Protein AF-A0A8C9XFV9-F1 (afdb_monomer)

pLDDT: mean 90.86, std 10.41, range [39.72, 98.31]

Mean predicted aligned error: 13.6 Å

Radius of gyration: 40.47 Å; Cα contacts (8 Å, |Δi|>4): 33; chains: 1; bounding box: 94×58×86 Å

Structure (mmCIF, N/CA/C/O backbone):
data_AF-A0A8C9XFV9-F1
#
_entry.id   AF-A0A8C9XFV9-F1
#
loop_
_atom_site.group_PDB
_atom_site.id
_atom_site.type_symbol
_atom_site.label_atom_id
_atom_site.label_alt_id
_atom_site.label_comp_id
_atom_site.label_asym_id
_atom_site.label_entity_id
_atom_site.label_seq_id
_atom_site.pdbx_PDB_ins_code
_atom_site.Cartn_x
_atom_site.Cartn_y
_atom_site.Cartn_z
_atom_site.occupancy
_atom_site.B_iso_or_equiv
_atom_site.auth_seq_id
_atom_site.auth_comp_id
_atom_site.auth_asym_id
_atom_site.auth_atom_id
_atom_site.pdbx_PDB_model_num
ATOM 1 N N . MET A 1 1 ? -60.343 -35.991 56.923 1.00 39.72 1 MET A N 1
ATOM 2 C CA . MET A 1 1 ? -60.711 -36.668 55.661 1.00 39.72 1 MET A CA 1
ATOM 3 C C . MET A 1 1 ? -60.318 -35.757 54.506 1.00 39.72 1 MET A C 1
ATOM 5 O O . MET A 1 1 ? -61.085 -34.882 54.128 1.00 39.72 1 MET A O 1
ATOM 9 N N . GLU A 1 2 ? -59.077 -35.873 54.034 1.00 41.81 2 GLU A N 1
ATOM 10 C CA . GLU A 1 2 ? -58.533 -35.037 52.957 1.00 41.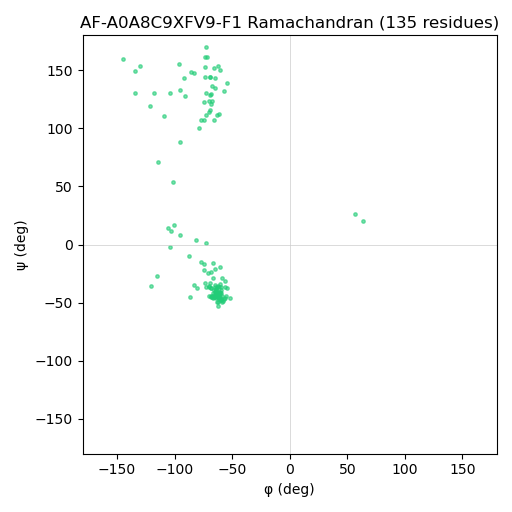81 2 GLU A CA 1
ATOM 11 C C . GLU A 1 2 ? -59.206 -35.364 51.617 1.00 41.81 2 GLU A C 1
ATOM 13 O O . GLU A 1 2 ? -59.090 -36.470 51.089 1.00 41.81 2 GLU A O 1
ATOM 18 N N . GLY A 1 3 ? -59.930 -34.391 51.064 1.00 45.62 3 GLY A N 1
ATOM 19 C CA . GLY A 1 3 ? -60.584 -34.509 49.766 1.00 45.62 3 GLY A CA 1
ATOM 20 C C . GLY A 1 3 ? -59.583 -34.359 48.622 1.00 45.62 3 GLY A C 1
ATOM 21 O O . GLY A 1 3 ? -59.138 -33.251 48.317 1.00 45.62 3 GLY A O 1
ATOM 22 N N . ARG A 1 4 ? -59.255 -35.464 47.943 1.00 54.97 4 ARG A N 1
ATOM 23 C CA . ARG A 1 4 ? -58.534 -35.431 46.662 1.00 54.97 4 ARG A CA 1
ATOM 24 C C . ARG A 1 4 ? -59.394 -34.706 45.624 1.00 54.97 4 ARG A C 1
ATOM 26 O O . ARG A 1 4 ? -60.426 -35.216 45.198 1.00 54.97 4 ARG A O 1
ATOM 33 N N . LYS A 1 5 ? -58.960 -33.517 45.199 1.00 59.53 5 LYS A N 1
ATOM 34 C CA . LYS A 1 5 ? -59.581 -32.768 44.097 1.00 59.53 5 LYS A CA 1
ATOM 35 C C . LYS A 1 5 ? -59.395 -33.553 42.793 1.00 59.53 5 LYS A C 1
ATOM 37 O O . LYS A 1 5 ? -58.286 -33.624 42.266 1.00 59.53 5 LYS A O 1
ATOM 42 N N . HIS A 1 6 ? -60.467 -34.154 42.282 1.00 63.34 6 HIS A N 1
ATOM 43 C CA . HIS A 1 6 ? -60.461 -34.850 40.996 1.00 63.34 6 HIS A CA 1
ATOM 44 C C . HIS A 1 6 ? -60.433 -33.809 39.865 1.00 63.34 6 HIS A C 1
ATOM 46 O O . HIS A 1 6 ? -61.408 -33.099 39.629 1.00 63.34 6 HIS A O 1
ATOM 52 N N . LEU A 1 7 ? -59.292 -33.670 39.191 1.00 75.06 7 LEU A N 1
ATOM 53 C CA . LEU A 1 7 ? -59.171 -32.821 38.004 1.00 75.06 7 LEU A CA 1
ATOM 54 C C . LEU A 1 7 ? -59.878 -33.497 36.818 1.00 75.06 7 LEU A C 1
ATOM 56 O O . LEU A 1 7 ? -59.843 -34.722 36.692 1.00 75.06 7 LEU A O 1
ATOM 60 N N . SER A 1 8 ? -60.513 -32.714 35.940 1.00 81.69 8 SER A N 1
ATOM 61 C CA . SER A 1 8 ? -61.217 -33.267 34.775 1.00 81.69 8 SER A CA 1
ATOM 62 C C . SER A 1 8 ? -60.243 -33.949 33.803 1.00 81.69 8 SER A C 1
ATOM 64 O O . SER A 1 8 ? -59.128 -33.471 33.580 1.00 81.69 8 SER A O 1
ATOM 66 N N . LEU A 1 9 ? -60.666 -35.056 33.183 1.00 76.75 9 LEU A N 1
ATOM 67 C CA . LEU A 1 9 ? -59.870 -35.795 32.189 1.00 76.75 9 LEU A CA 1
ATOM 68 C C . LEU A 1 9 ? -59.391 -34.895 31.036 1.00 76.75 9 LEU A C 1
ATOM 70 O O . LEU A 1 9 ? -58.242 -35.001 30.609 1.00 76.75 9 LEU A O 1
ATOM 74 N N . ASN A 1 10 ? -60.224 -33.944 30.601 1.00 80.75 10 ASN A N 1
ATOM 75 C CA . ASN A 1 10 ? -59.858 -32.945 29.594 1.00 80.75 10 ASN A CA 1
ATOM 76 C C . ASN A 1 10 ? -58.751 -31.999 30.072 1.00 80.75 10 ASN A C 1
ATOM 78 O O . ASN A 1 10 ? -57.825 -31.715 29.309 1.00 80.75 10 ASN A O 1
ATOM 82 N N . TYR A 1 11 ? -58.811 -31.534 31.323 1.00 85.81 11 TYR A N 1
ATOM 83 C CA . TYR A 1 11 ? -57.755 -30.708 31.912 1.00 85.81 11 TYR A CA 1
ATOM 84 C C . TYR A 1 11 ? -56.435 -31.481 31.992 1.00 85.81 11 TYR A C 1
ATOM 86 O O . TYR A 1 11 ? -55.384 -30.964 31.616 1.00 85.81 11 TYR A O 1
ATOM 94 N N . ILE A 1 12 ? -56.492 -32.743 32.424 1.00 85.31 12 ILE A N 1
ATOM 95 C CA . ILE A 1 12 ? -55.322 -33.623 32.521 1.00 85.31 12 ILE A CA 1
ATOM 96 C C . ILE A 1 12 ? -54.702 -33.850 31.136 1.00 85.31 12 ILE A C 1
ATOM 98 O O . ILE A 1 12 ? -53.485 -33.732 30.982 1.00 85.31 12 ILE A O 1
ATOM 102 N N . TYR A 1 13 ? -55.524 -34.114 30.118 1.00 85.88 13 TYR A N 1
ATOM 103 C CA . TYR A 1 13 ? -55.076 -34.306 28.739 1.00 85.88 13 TYR A CA 1
ATOM 104 C C . TYR A 1 13 ? -54.405 -33.051 28.162 1.00 85.88 13 TYR A C 1
ATOM 106 O O . TYR A 1 13 ? -53.280 -33.122 27.661 1.00 85.88 13 TYR A O 1
ATOM 114 N N . HIS A 1 14 ? -55.041 -31.884 28.294 1.00 87.94 14 HIS A N 1
ATOM 115 C CA . HIS A 1 14 ? -54.486 -30.621 27.800 1.00 87.94 14 HIS A CA 1
ATOM 116 C C . HIS A 1 14 ? -53.196 -30.237 28.528 1.00 87.94 14 HIS A C 1
ATOM 118 O O . HIS A 1 14 ? -52.226 -29.828 27.890 1.00 87.94 14 HIS A O 1
ATOM 124 N N . LYS A 1 15 ? -53.144 -30.419 29.852 1.00 88.62 15 LYS A N 1
ATOM 125 C CA . LYS A 1 15 ? -51.941 -30.161 30.654 1.00 88.62 15 LYS A CA 1
ATOM 126 C C . LYS A 1 15 ? -50.788 -31.092 30.272 1.00 88.62 15 LYS A C 1
ATOM 128 O O . LYS A 1 15 ? -49.648 -30.647 30.180 1.00 88.62 15 LYS A O 1
ATOM 133 N N . ARG A 1 16 ? -51.077 -32.365 29.982 1.00 89.75 16 ARG A N 1
ATOM 134 C CA . ARG A 1 16 ? -50.080 -33.325 29.484 1.00 89.75 16 ARG A CA 1
ATOM 135 C C . ARG A 1 16 ? -49.566 -32.931 28.096 1.00 89.75 16 ARG A C 1
ATOM 137 O O . ARG A 1 16 ? -48.358 -32.924 27.876 1.00 89.75 16 ARG A O 1
ATOM 144 N N . ARG A 1 17 ? -50.461 -32.547 27.179 1.00 90.00 17 ARG A N 1
ATOM 145 C CA . ARG A 1 17 ? -50.106 -32.123 25.814 1.00 90.00 17 ARG A CA 1
ATOM 146 C C . ARG A 1 17 ? -49.222 -30.871 25.810 1.00 90.00 17 ARG A C 1
ATOM 148 O O . ARG A 1 17 ? -48.202 -30.854 25.127 1.00 90.00 17 ARG A O 1
ATOM 155 N N . THR A 1 18 ? -49.571 -29.849 26.592 1.00 89.06 18 THR A N 1
ATOM 156 C CA . THR A 1 18 ? -48.768 -28.617 26.693 1.00 89.06 18 THR A CA 1
ATOM 157 C C . THR A 1 18 ? -47.423 -28.852 27.377 1.00 89.06 18 THR A C 1
ATOM 159 O O . THR A 1 18 ? -46.422 -28.291 26.937 1.00 89.06 18 THR A O 1
ATOM 162 N N . SER A 1 19 ? -47.368 -29.716 28.396 1.00 91.38 19 SER A N 1
ATOM 163 C CA . SER A 1 19 ? -46.109 -30.129 29.028 1.00 91.38 19 SER A CA 1
ATOM 164 C C . SER A 1 19 ? -45.162 -30.793 28.026 1.00 91.38 19 SER A C 1
ATOM 166 O O . SER A 1 19 ? -43.997 -30.412 27.949 1.00 91.38 19 SER A O 1
ATOM 168 N N . ASN A 1 20 ? -45.660 -31.732 27.215 1.00 92.31 20 ASN A N 1
ATOM 169 C CA . ASN A 1 20 ? -44.852 -32.399 26.189 1.00 92.31 20 ASN A CA 1
ATOM 170 C C . ASN A 1 20 ? -44.311 -31.415 25.142 1.00 92.31 20 ASN A C 1
ATOM 172 O O . ASN A 1 20 ? -43.138 -31.492 24.794 1.00 92.31 20 ASN A O 1
ATOM 176 N N . MET A 1 21 ? -45.125 -30.449 24.702 1.00 90.44 21 MET A N 1
ATOM 177 C CA . MET A 1 21 ? -44.691 -29.424 23.743 1.00 90.44 21 MET A CA 1
ATOM 178 C C . MET A 1 21 ? -43.593 -28.505 24.306 1.00 90.44 21 MET A C 1
ATOM 180 O O . MET A 1 21 ? -42.692 -28.091 23.584 1.00 90.44 21 MET A O 1
ATOM 184 N N . ARG A 1 22 ? -43.651 -28.178 25.603 1.00 92.38 22 ARG A N 1
ATOM 185 C CA . ARG A 1 22 ? -42.618 -27.364 26.266 1.00 92.38 22 ARG A CA 1
ATOM 186 C C . ARG A 1 22 ? -41.320 -28.136 26.477 1.00 92.38 22 ARG A C 1
ATOM 188 O O . ARG A 1 22 ? -40.250 -27.555 26.359 1.00 92.38 22 ARG A O 1
ATOM 195 N N . LEU A 1 23 ? -41.411 -29.431 26.780 1.00 91.94 23 LEU A N 1
ATOM 196 C CA . LEU A 1 23 ? -40.241 -30.289 26.958 1.00 91.94 23 LEU A CA 1
ATOM 197 C C . LEU A 1 23 ? -39.516 -30.551 25.634 1.00 91.94 23 LEU A C 1
ATOM 199 O O . LEU A 1 23 ? -38.290 -30.562 25.628 1.00 91.94 23 LEU A O 1
ATOM 203 N N . SER A 1 24 ? -40.244 -30.691 24.519 1.00 93.31 24 SER A N 1
ATOM 204 C CA . SER A 1 24 ? -39.634 -30.894 23.195 1.00 93.31 24 SER A CA 1
ATOM 205 C C . SER A 1 24 ? -38.885 -29.668 22.669 1.00 93.31 24 SER A C 1
ATOM 207 O O . SER A 1 24 ? -38.020 -29.808 21.817 1.00 93.31 24 SER A O 1
ATOM 209 N N . GLN A 1 25 ? -39.231 -28.470 23.147 1.00 92.12 25 GLN A N 1
ATOM 210 C CA . GLN A 1 25 ? -38.579 -27.207 22.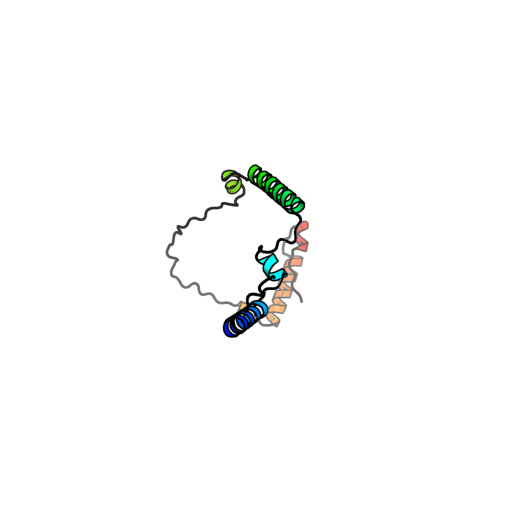775 1.00 92.12 25 GLN A CA 1
ATOM 211 C C . GLN A 1 25 ? -37.680 -26.661 23.890 1.00 92.12 25 GLN A C 1
ATOM 213 O O . GLN A 1 25 ? -37.335 -25.481 23.884 1.00 92.12 25 GLN A O 1
ATOM 218 N N . ARG A 1 26 ? -37.352 -27.478 24.897 1.00 94.69 26 ARG A N 1
ATOM 219 C CA . ARG A 1 26 ? -36.567 -27.023 26.042 1.00 94.69 26 ARG A CA 1
ATOM 220 C C . ARG A 1 26 ? -35.127 -26.722 25.590 1.00 94.69 26 ARG A C 1
ATOM 222 O O . ARG A 1 26 ? -34.466 -27.652 25.135 1.00 94.69 26 ARG A O 1
ATOM 229 N N . PRO A 1 27 ? -34.634 -25.479 25.756 1.00 94.69 27 PRO A N 1
ATOM 230 C CA . PRO A 1 27 ? -33.251 -25.134 25.439 1.00 94.69 27 PRO A CA 1
ATOM 231 C C . PRO A 1 27 ? -32.257 -25.915 26.300 1.00 94.69 27 PRO A C 1
ATOM 233 O O . PRO A 1 27 ? -32.575 -26.303 27.435 1.00 94.69 27 PRO A O 1
ATOM 236 N N . THR A 1 28 ? -31.050 -26.111 25.781 1.00 94.56 28 THR A N 1
ATOM 237 C CA . THR A 1 28 ? -29.953 -26.714 26.544 1.00 94.56 28 THR A CA 1
ATOM 238 C C . THR A 1 28 ? -29.434 -25.744 27.610 1.00 94.56 28 THR A C 1
ATOM 240 O O . THR A 1 28 ? -29.680 -24.537 27.560 1.00 94.56 28 THR A O 1
ATOM 243 N N . ALA A 1 29 ? -28.722 -26.262 28.615 1.00 92.12 29 ALA A N 1
ATOM 244 C CA . ALA A 1 29 ? -28.119 -25.415 29.646 1.00 92.12 29 ALA A CA 1
ATOM 245 C C . ALA A 1 29 ? -27.107 -24.425 29.041 1.00 92.12 29 ALA A C 1
ATOM 247 O O . ALA A 1 29 ? -27.156 -23.241 29.357 1.00 92.12 29 ALA A O 1
ATOM 248 N N . GLU A 1 30 ? -26.283 -24.881 28.095 1.00 91.62 30 GLU A N 1
ATOM 249 C CA . GLU A 1 30 ? -25.298 -24.052 27.394 1.00 91.62 30 GLU A CA 1
ATOM 250 C C . GLU A 1 30 ? -25.953 -22.906 26.601 1.00 91.62 30 GLU A C 1
ATOM 252 O O . GLU A 1 30 ? -25.513 -21.761 26.685 1.00 91.62 30 GLU A O 1
ATOM 257 N N . GLU A 1 31 ? -27.058 -23.168 25.892 1.00 93.56 31 GLU A N 1
ATOM 258 C CA . GLU A 1 31 ? -27.813 -22.127 25.174 1.00 93.56 31 GLU A CA 1
ATOM 259 C C . GLU A 1 31 ? -28.358 -21.050 26.124 1.00 93.56 31 GLU A C 1
ATOM 261 O O . GLU A 1 31 ? -28.412 -19.864 25.785 1.00 93.56 31 GLU A O 1
ATOM 266 N N . LEU A 1 32 ? -28.773 -21.449 27.328 1.00 94.12 32 LEU A N 1
ATOM 267 C CA . LEU A 1 32 ? -29.245 -20.523 28.353 1.00 94.12 32 LEU A CA 1
ATOM 268 C C . LEU A 1 32 ? -28.091 -19.736 28.990 1.00 94.12 32 LEU A C 1
ATOM 270 O O . LEU A 1 32 ? -28.287 -18.566 29.321 1.00 94.12 32 LEU A O 1
ATOM 274 N N . GLU A 1 33 ? -26.904 -20.329 29.130 1.00 91.25 33 GLU A N 1
ATOM 275 C CA . GLU A 1 33 ? -25.692 -19.646 29.606 1.00 91.25 33 GLU A CA 1
ATOM 276 C C . GLU A 1 33 ? -25.193 -18.603 28.604 1.00 91.25 33 GLU A C 1
ATOM 278 O O . GLU A 1 33 ? -24.951 -17.453 28.974 1.00 91.25 33 GLU A O 1
ATOM 283 N N . GLN A 1 34 ? -25.146 -18.950 27.315 1.00 91.00 34 GLN A N 1
ATOM 284 C CA . GLN A 1 34 ? -24.795 -18.019 26.236 1.00 91.00 34 GLN A CA 1
ATOM 285 C C . GLN A 1 34 ? -25.770 -16.837 26.152 1.00 91.00 34 GLN A C 1
ATOM 287 O O . GLN A 1 34 ? -25.372 -15.711 25.855 1.00 91.00 34 GLN A O 1
ATOM 292 N N . ARG A 1 35 ? -27.056 -17.068 26.454 1.00 93.81 35 ARG A N 1
ATOM 293 C CA . ARG A 1 35 ? -28.075 -16.008 26.545 1.00 93.81 35 ARG A CA 1
ATOM 294 C C . ARG A 1 35 ? -28.067 -15.267 27.875 1.00 93.81 35 ARG A C 1
ATOM 296 O O . ARG A 1 35 ? -28.912 -14.398 28.086 1.00 93.81 35 ARG A O 1
ATOM 303 N N . ASN A 1 36 ? -27.120 -15.581 28.755 1.00 89.00 36 ASN A N 1
ATOM 304 C CA . ASN A 1 36 ? -26.951 -14.950 30.056 1.00 89.00 36 ASN A CA 1
ATOM 305 C C . ASN A 1 36 ? -28.136 -15.180 31.019 1.00 89.00 36 ASN A C 1
ATOM 307 O O . ASN A 1 36 ? -28.319 -14.403 31.958 1.00 89.00 36 ASN A O 1
ATOM 311 N N . ILE A 1 37 ? -28.951 -16.213 30.764 1.00 91.31 37 ILE A N 1
ATOM 312 C CA . ILE A 1 37 ? -30.127 -16.604 31.558 1.00 91.31 37 ILE A CA 1
ATOM 313 C C . ILE A 1 37 ? -29.702 -17.532 32.699 1.00 91.31 37 ILE A C 1
ATOM 315 O O . ILE A 1 37 ? -30.131 -17.346 33.836 1.00 91.31 37 ILE A O 1
ATOM 319 N N . LEU A 1 38 ? -28.850 -18.517 32.403 1.00 89.19 38 LEU A N 1
ATOM 320 C CA . LEU A 1 38 ? -28.151 -19.299 33.420 1.00 89.19 38 LEU A CA 1
ATOM 321 C C . LEU A 1 38 ? -26.766 -18.694 33.641 1.00 89.19 38 LEU A C 1
ATOM 323 O O . LEU A 1 38 ? -26.062 -18.360 32.694 1.00 89.19 38 LEU A O 1
ATOM 327 N N . LYS A 1 39 ? -26.386 -18.516 34.904 1.00 83.00 39 LYS A N 1
ATOM 328 C CA . LYS A 1 39 ? -25.069 -18.013 35.288 1.00 83.00 39 LYS A CA 1
ATOM 329 C C . LYS A 1 39 ? -24.298 -19.176 35.905 1.00 83.00 39 LYS A C 1
ATOM 331 O O . LYS A 1 39 ? -24.672 -19.606 36.992 1.00 83.00 39 LYS A O 1
ATOM 336 N N . PRO A 1 40 ? -23.255 -19.694 35.240 1.00 72.31 40 PRO A N 1
ATOM 337 C CA . PRO A 1 40 ? -22.471 -20.803 35.779 1.00 72.31 40 PRO A CA 1
ATOM 338 C C . PRO A 1 40 ? -21.496 -20.349 36.880 1.00 72.31 40 PRO A C 1
ATOM 340 O O . PRO A 1 40 ? -20.957 -21.180 37.605 1.00 72.31 40 PRO A O 1
ATOM 343 N N . ARG A 1 41 ? -21.254 -19.034 37.000 1.00 73.25 41 ARG A N 1
ATOM 344 C CA . ARG A 1 41 ? -20.258 -18.435 37.899 1.00 73.25 41 ARG A CA 1
ATOM 345 C C . ARG A 1 41 ? -20.776 -18.198 39.314 1.00 73.25 41 ARG A C 1
ATOM 347 O O . ARG A 1 41 ? -21.939 -17.863 39.521 1.00 73.25 41 ARG A O 1
ATOM 354 N N . ASN A 1 42 ? -19.857 -18.305 40.271 1.00 82.75 42 ASN A N 1
ATOM 355 C CA . ASN A 1 42 ? -20.070 -17.952 41.670 1.00 82.75 42 ASN A CA 1
ATOM 356 C C . ASN A 1 42 ? -20.223 -16.423 41.823 1.00 82.75 42 ASN A C 1
ATOM 358 O O . ASN A 1 42 ? -19.532 -15.660 41.147 1.00 82.75 42 ASN A O 1
ATOM 362 N N . GLU A 1 43 ? -21.079 -15.963 42.737 1.00 84.62 43 GLU A N 1
ATOM 363 C CA . GLU A 1 43 ? -21.339 -14.532 42.975 1.00 84.62 43 GLU A CA 1
ATOM 364 C C . GLU A 1 43 ? -20.045 -13.763 43.295 1.00 84.62 43 GLU A C 1
ATOM 366 O O . GLU A 1 43 ? -19.822 -12.652 42.809 1.00 84.62 43 GLU A O 1
ATOM 371 N N . GLN A 1 44 ? -19.128 -14.405 44.024 1.00 87.25 44 GLN A N 1
ATOM 372 C CA . GLN A 1 44 ? -17.816 -13.849 44.345 1.00 87.25 44 GLN A CA 1
ATOM 373 C C . GLN A 1 44 ? -16.930 -13.631 43.104 1.00 87.25 44 GLN A C 1
ATOM 375 O O . GLN A 1 44 ? -16.233 -12.619 43.019 1.00 87.25 44 GLN A O 1
ATOM 380 N N . GLU A 1 45 ? -16.956 -14.553 42.137 1.00 87.31 45 GLU A N 1
ATOM 381 C CA . GLU A 1 45 ? -16.190 -14.420 40.890 1.00 87.31 45 GLU A CA 1
ATOM 382 C C . GLU A 1 45 ? -16.743 -13.288 40.022 1.00 87.31 45 GLU A C 1
ATOM 384 O O . GLU A 1 45 ? -15.973 -12.536 39.430 1.00 87.31 45 GLU A O 1
ATOM 389 N N . GLU A 1 46 ? -18.067 -13.113 39.988 1.00 88.19 46 GLU A N 1
ATOM 390 C CA . GLU A 1 46 ? -18.700 -12.015 39.252 1.00 88.19 46 GLU A CA 1
ATOM 391 C C . GLU A 1 46 ? -18.349 -10.648 39.860 1.00 88.19 46 GLU A C 1
ATOM 393 O O . GLU A 1 46 ? -18.105 -9.680 39.132 1.00 88.19 46 GLU A O 1
ATOM 398 N N . ILE A 1 47 ? -18.297 -10.551 41.192 1.00 91.38 47 ILE A N 1
ATOM 399 C CA . ILE A 1 47 ? -17.891 -9.325 41.891 1.00 91.38 47 ILE A CA 1
ATOM 400 C C . ILE A 1 47 ? -16.431 -8.983 41.575 1.00 91.38 47 ILE A C 1
ATOM 402 O O . ILE A 1 47 ? -16.135 -7.825 41.259 1.00 91.38 47 ILE A O 1
ATOM 406 N N . GLU A 1 48 ? -15.528 -9.964 41.623 1.00 93.25 48 GLU A N 1
ATOM 407 C CA . GLU A 1 48 ? -14.111 -9.741 41.320 1.00 93.25 48 GLU A CA 1
ATOM 408 C C . GLU A 1 48 ? -13.901 -9.386 39.840 1.00 93.25 48 GLU A C 1
ATOM 410 O O . GLU A 1 48 ? -13.199 -8.423 39.535 1.00 93.25 48 GLU A O 1
ATOM 415 N N . GLU A 1 49 ? -14.591 -10.059 38.914 1.00 92.44 49 GLU A N 1
ATOM 416 C CA . GLU A 1 49 ? -14.544 -9.742 37.482 1.00 92.44 49 GLU A CA 1
ATOM 417 C C . GLU A 1 49 ? -15.052 -8.319 37.210 1.00 92.44 49 GLU A C 1
ATOM 419 O O . GLU A 1 49 ? -14.394 -7.532 36.522 1.00 92.44 49 GLU A O 1
ATOM 424 N N . LYS A 1 50 ? -16.180 -7.921 37.814 1.00 94.06 50 LYS A N 1
ATOM 425 C CA . LYS A 1 50 ? -16.688 -6.541 37.724 1.00 94.06 50 LYS A CA 1
ATOM 426 C C . LYS A 1 50 ? -15.689 -5.534 38.283 1.00 94.06 50 LYS A C 1
ATOM 428 O O . LYS A 1 50 ? -15.491 -4.467 37.690 1.00 94.06 50 LYS A O 1
ATOM 433 N N . ARG A 1 51 ? -15.050 -5.849 39.412 1.00 96.25 51 ARG A N 1
ATOM 434 C CA . ARG A 1 51 ? -14.035 -4.993 40.036 1.00 96.25 51 ARG A CA 1
ATOM 435 C C . ARG A 1 51 ? -12.820 -4.836 39.131 1.00 96.25 51 ARG A C 1
ATOM 437 O O . ARG A 1 51 ? -12.338 -3.715 38.947 1.00 96.25 51 ARG A O 1
ATOM 444 N N . GLU A 1 52 ? -12.354 -5.922 38.530 1.00 96.44 52 GLU A N 1
ATOM 445 C CA . GLU A 1 52 ? -11.235 -5.906 37.603 1.00 96.44 52 GLU A CA 1
ATOM 446 C C . GLU A 1 52 ? -11.560 -5.127 36.324 1.00 96.44 52 GLU A C 1
ATOM 448 O O . GLU A 1 52 ? -10.763 -4.276 35.913 1.00 96.44 52 GLU A O 1
ATOM 453 N N . ILE A 1 53 ? -12.735 -5.349 35.728 1.00 97.06 53 ILE A N 1
ATOM 454 C CA . ILE A 1 53 ? -13.205 -4.600 34.557 1.00 97.06 53 ILE A CA 1
ATOM 455 C C . ILE A 1 53 ? -13.232 -3.106 34.877 1.00 97.06 53 ILE A C 1
ATOM 457 O O . ILE A 1 53 ? -12.686 -2.306 34.113 1.00 97.06 53 ILE A O 1
ATOM 461 N N . LYS A 1 54 ? -13.792 -2.723 36.031 1.00 97.69 54 LYS A N 1
ATOM 462 C CA . LYS A 1 54 ? -13.844 -1.326 36.478 1.00 97.69 54 LYS A CA 1
ATOM 463 C C . LYS A 1 54 ? -12.441 -0.744 36.647 1.00 97.69 54 LYS A C 1
ATOM 465 O O . LYS A 1 54 ? -12.152 0.314 36.097 1.00 97.69 54 LYS A O 1
ATOM 470 N N . ARG A 1 55 ? -11.542 -1.461 37.329 1.00 97.31 55 ARG A N 1
ATOM 471 C CA . ARG A 1 55 ? -10.139 -1.058 37.519 1.00 97.31 55 ARG A CA 1
ATOM 472 C C . ARG A 1 55 ? -9.425 -0.852 36.181 1.00 97.31 55 ARG A C 1
ATOM 474 O O . ARG A 1 55 ? -8.765 0.167 35.975 1.00 97.31 55 ARG A O 1
ATOM 481 N N . ARG A 1 56 ? -9.556 -1.809 35.257 1.00 97.56 56 ARG A N 1
ATOM 482 C CA . ARG A 1 56 ? -8.935 -1.755 33.927 1.00 97.56 56 ARG A CA 1
ATOM 483 C C . ARG A 1 56 ? -9.484 -0.593 33.106 1.00 97.56 56 ARG A C 1
ATOM 485 O O . ARG A 1 56 ? -8.704 0.094 32.447 1.00 97.56 56 ARG A O 1
ATOM 492 N N . LEU A 1 57 ? -10.797 -0.376 33.145 1.00 97.56 57 LEU A N 1
ATOM 493 C CA . LEU A 1 57 ? -11.452 0.723 32.447 1.00 97.56 57 LEU A CA 1
ATOM 494 C C . LEU A 1 57 ? -10.979 2.076 32.984 1.00 97.56 57 LEU A C 1
ATOM 496 O O . LEU A 1 57 ? -10.547 2.907 32.192 1.00 97.56 57 LEU A O 1
ATOM 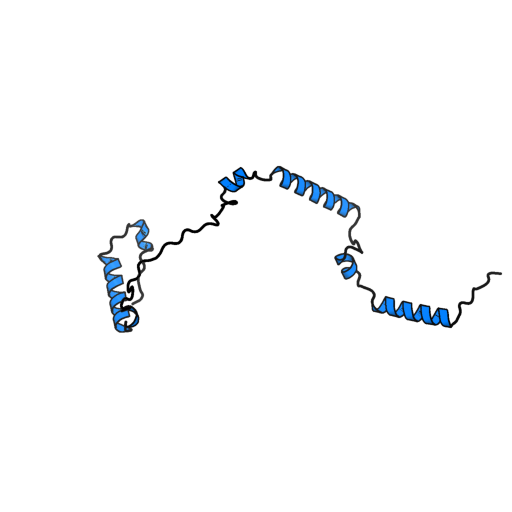500 N N . SER A 1 58 ? -10.973 2.272 34.306 1.00 97.38 58 SER A N 1
ATOM 501 C CA . SER A 1 58 ? -10.481 3.507 34.927 1.00 97.38 58 SER A CA 1
ATOM 502 C C . SER A 1 58 ? -9.046 3.824 34.509 1.00 97.38 58 SER A C 1
ATOM 504 O O . SER A 1 58 ? -8.771 4.952 34.111 1.00 97.38 58 SER A O 1
ATOM 506 N N . ARG A 1 59 ? -8.154 2.821 34.494 1.00 97.19 59 ARG A N 1
ATOM 507 C CA . ARG A 1 59 ? -6.768 2.992 34.027 1.00 97.19 59 ARG A CA 1
ATOM 508 C C . ARG A 1 59 ? -6.681 3.381 32.547 1.00 97.19 59 ARG A C 1
ATOM 510 O O . ARG A 1 59 ? -5.873 4.228 32.184 1.00 97.19 59 ARG A O 1
ATOM 517 N N . LYS A 1 60 ? -7.493 2.766 31.678 1.00 96.88 60 LYS A N 1
ATOM 518 C CA . LYS A 1 60 ? -7.526 3.110 30.243 1.00 96.88 60 LYS A CA 1
ATOM 519 C C . LYS A 1 60 ? -8.034 4.531 30.009 1.00 96.88 60 LYS A C 1
ATOM 521 O O . LYS A 1 60 ? -7.503 5.229 29.157 1.00 96.88 60 LYS A O 1
ATOM 526 N N . LEU A 1 61 ? -9.058 4.945 30.751 1.00 95.69 61 LEU A N 1
ATOM 527 C CA . LEU A 1 61 ? -9.635 6.280 30.629 1.00 95.69 61 LEU A CA 1
ATOM 528 C C . LEU A 1 61 ? -8.692 7.364 31.164 1.00 95.69 61 LEU A C 1
ATOM 530 O O . LEU A 1 61 ? -8.624 8.430 30.564 1.00 95.69 61 LEU A O 1
ATOM 534 N N . SER A 1 62 ? -7.933 7.089 32.232 1.00 96.19 62 SER A N 1
ATOM 535 C CA . SER A 1 62 ? -6.958 8.045 32.777 1.00 96.19 62 SER A CA 1
ATOM 536 C C . SER A 1 62 ? -5.734 8.250 31.882 1.00 96.19 62 SER A C 1
ATOM 538 O O . SER A 1 62 ? -5.084 9.279 31.972 1.00 96.19 62 SER A O 1
ATOM 540 N N . GLN A 1 63 ? -5.403 7.267 31.040 1.00 95.12 63 GLN A N 1
ATOM 541 C CA . GLN A 1 63 ? -4.285 7.320 30.087 1.00 95.12 63 GLN A CA 1
ATOM 542 C C . GLN A 1 63 ? -4.756 7.638 28.663 1.00 95.12 63 GLN A C 1
ATOM 544 O O . GLN A 1 63 ? -4.059 7.351 27.691 1.00 95.12 63 GLN A O 1
ATOM 549 N N . ARG A 1 64 ? -5.977 8.158 28.517 1.00 95.19 64 ARG A N 1
ATOM 550 C CA . ARG A 1 64 ? -6.525 8.478 27.206 1.00 95.19 64 ARG A CA 1
ATOM 551 C C . ARG A 1 64 ? -5.773 9.689 26.635 1.00 95.19 64 ARG A C 1
ATOM 553 O O . ARG A 1 64 ? -5.785 10.730 27.288 1.00 95.19 64 ARG A O 1
ATOM 560 N N . PRO A 1 65 ? -5.168 9.576 25.440 1.00 94.75 65 PRO A N 1
ATOM 561 C CA . PRO A 1 65 ? -4.475 10.698 24.825 1.00 94.75 65 PRO A CA 1
ATOM 562 C C . PRO A 1 65 ? -5.457 11.815 24.469 1.00 94.75 65 PRO A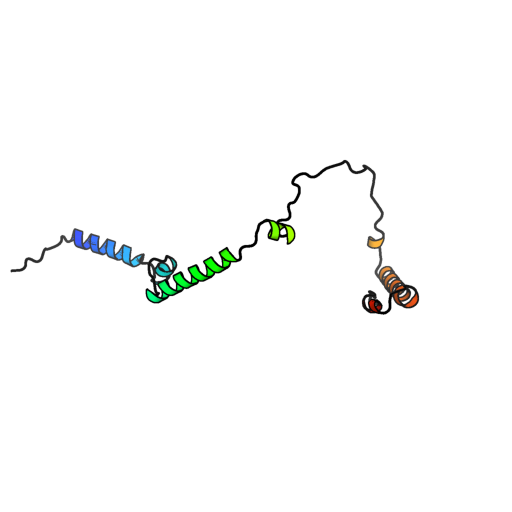 C 1
ATOM 564 O O . PRO A 1 65 ? -6.643 11.576 24.198 1.00 94.75 65 PRO A O 1
ATOM 567 N N . THR A 1 66 ? -4.951 13.040 24.457 1.00 92.75 66 THR A N 1
ATOM 568 C CA . THR A 1 66 ? -5.683 14.222 24.010 1.00 92.75 66 THR A CA 1
ATOM 569 C C . THR A 1 66 ? -5.830 14.230 22.489 1.00 92.75 66 THR A C 1
ATOM 571 O O . THR A 1 66 ? -5.107 13.556 21.754 1.00 92.75 66 THR A O 1
ATOM 574 N N . VAL A 1 67 ? -6.781 15.020 21.988 1.00 88.94 67 VAL A N 1
ATOM 575 C CA . VAL A 1 67 ? -6.964 15.202 20.539 1.00 88.94 67 VAL A CA 1
ATOM 576 C C . VAL A 1 67 ? -5.699 15.772 19.892 1.00 88.94 67 VAL A C 1
ATOM 578 O O . VAL A 1 67 ? -5.357 15.370 18.783 1.00 88.94 67 VAL A O 1
ATOM 581 N N . GLU A 1 68 ? -4.992 16.661 20.592 1.00 90.25 68 GLU A N 1
ATOM 582 C CA . GLU A 1 68 ? -3.770 17.284 20.086 1.00 90.25 68 GLU A CA 1
ATOM 583 C C . GLU A 1 68 ? -2.630 16.270 19.938 1.00 90.25 68 GLU A C 1
ATOM 585 O O . GLU A 1 68 ? -2.005 16.194 18.883 1.00 90.25 68 GLU A O 1
ATOM 590 N N . GLU A 1 69 ? -2.433 15.395 20.927 1.00 92.75 69 GLU A N 1
ATOM 591 C CA . GLU A 1 69 ? -1.448 14.306 20.848 1.00 92.75 69 GLU A CA 1
ATOM 592 C C . GLU A 1 69 ? -1.741 13.358 19.678 1.00 92.75 69 GLU A C 1
ATOM 594 O O . 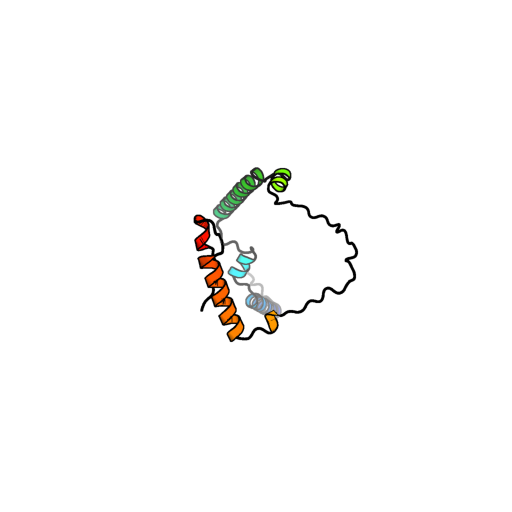GLU A 1 69 ? -0.831 12.929 18.968 1.00 92.75 69 GLU A O 1
ATOM 599 N N . LEU A 1 70 ? -3.018 13.061 19.424 1.00 91.12 70 LEU A N 1
ATOM 600 C CA . LEU A 1 70 ? -3.425 12.224 18.296 1.00 91.12 70 LEU A CA 1
ATOM 601 C C . LEU A 1 70 ? -3.215 12.913 16.932 1.00 91.12 70 LEU A C 1
ATOM 603 O O . LEU A 1 70 ? -2.903 12.230 15.951 1.00 91.12 70 LEU A O 1
ATOM 607 N N . ARG A 1 71 ? -3.362 14.245 16.851 1.00 86.44 71 ARG A N 1
ATOM 608 C CA . ARG A 1 71 ? -3.013 15.036 15.654 1.00 86.44 71 ARG A CA 1
ATOM 609 C C . ARG A 1 71 ? -1.500 15.051 15.434 1.00 86.44 71 ARG A C 1
ATOM 611 O O . ARG A 1 71 ? -1.053 14.777 14.321 1.00 86.44 71 ARG A O 1
ATOM 618 N N . GLN A 1 72 ? -0.712 15.276 16.488 1.00 88.06 72 GLN A N 1
ATOM 619 C CA . GLN A 1 72 ? 0.752 15.288 16.422 1.00 88.06 72 GLN A CA 1
ATOM 620 C C . GLN A 1 72 ? 1.327 13.915 16.042 1.00 88.06 72 GLN A C 1
ATOM 622 O O . GLN A 1 72 ? 2.248 13.827 15.230 1.00 88.06 72 GLN A O 1
ATOM 627 N N . ALA A 1 73 ? 0.728 12.835 16.548 1.00 90.12 73 ALA A N 1
ATOM 628 C CA . ALA A 1 73 ? 1.055 11.461 16.172 1.00 90.12 73 ALA A CA 1
ATOM 629 C C . ALA 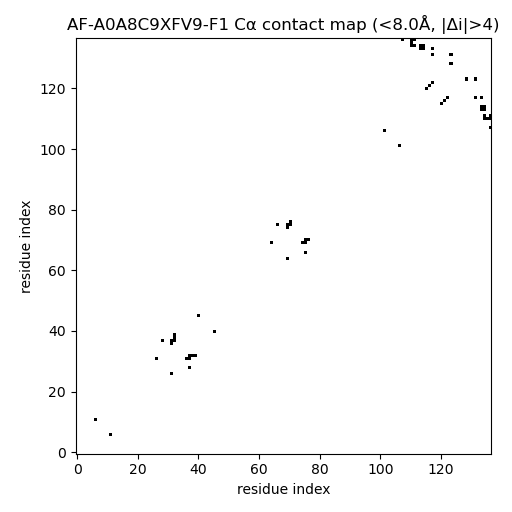A 1 73 ? 0.567 11.070 14.762 1.00 90.12 73 ALA A C 1
ATOM 631 O O . ALA A 1 73 ? 0.749 9.924 14.353 1.00 90.12 73 ALA A O 1
ATOM 632 N N . LYS A 1 74 ? -0.063 11.993 14.017 1.00 85.81 74 LYS A N 1
ATOM 633 C CA . LYS A 1 74 ? -0.637 11.767 12.678 1.00 85.81 74 LYS A CA 1
ATOM 634 C C . LYS A 1 74 ? -1.666 10.627 12.632 1.00 85.81 74 LYS A C 1
ATOM 636 O O . LYS A 1 74 ? -1.887 10.027 11.585 1.00 85.81 74 LYS A O 1
ATOM 641 N N . ILE A 1 75 ? -2.321 10.342 13.755 1.00 88.62 75 ILE A N 1
ATOM 642 C CA . ILE A 1 75 ? -3.429 9.379 13.830 1.00 88.62 75 ILE A CA 1
ATOM 643 C C . ILE A 1 75 ? -4.719 10.045 13.343 1.00 88.62 75 ILE A C 1
ATOM 645 O O . ILE A 1 75 ? -5.522 9.424 12.655 1.00 88.62 75 ILE A O 1
ATOM 649 N N . LEU A 1 76 ? -4.897 11.327 13.669 1.00 85.56 76 LEU A N 1
ATOM 650 C CA . LEU A 1 76 ? -6.012 12.153 13.205 1.00 85.56 76 LEU A CA 1
ATOM 651 C C . LEU A 1 76 ? -5.571 13.069 12.057 1.00 85.56 76 LEU A C 1
ATOM 653 O O . LEU A 1 76 ? -5.727 14.288 12.142 1.00 85.56 76 LEU A O 1
ATOM 657 N N . ILE A 1 77 ? -4.978 12.500 11.000 1.00 84.75 77 ILE A N 1
ATOM 658 C CA . ILE A 1 77 ? -4.771 13.267 9.765 1.00 84.75 77 ILE A CA 1
ATOM 659 C C . ILE A 1 77 ? -6.124 13.558 9.118 1.00 84.75 77 ILE A C 1
ATOM 661 O O . ILE A 1 77 ? -7.000 12.697 9.059 1.00 84.75 77 ILE A O 1
ATOM 665 N N . GLN A 1 78 ? -6.292 14.794 8.661 1.00 81.50 78 GLN A N 1
ATOM 666 C CA . GLN A 1 78 ? -7.470 15.218 7.919 1.00 81.50 78 GLN A CA 1
ATOM 667 C C . GLN A 1 78 ? -7.086 15.317 6.449 1.00 81.50 78 GLN A C 1
ATOM 669 O O . GLN A 1 78 ? -6.071 15.924 6.109 1.00 81.50 78 GLN A O 1
ATOM 674 N N . PHE A 1 79 ? -7.892 14.704 5.593 1.00 84.25 79 PHE A N 1
ATOM 675 C CA . PHE A 1 79 ? -7.803 14.902 4.155 1.00 84.25 79 PHE A CA 1
ATOM 676 C C . PHE A 1 79 ? -8.747 16.039 3.770 1.00 84.25 79 PHE A C 1
ATOM 678 O O . PHE A 1 79 ? -9.803 16.198 4.379 1.00 84.25 79 PHE A O 1
ATOM 685 N N . SER A 1 80 ? -8.342 16.855 2.798 1.00 82.88 80 SER A N 1
ATOM 686 C CA . SER A 1 80 ? -9.252 17.822 2.189 1.00 82.88 80 SER A CA 1
ATOM 687 C C . SER A 1 80 ? -10.302 17.061 1.388 1.00 82.88 80 SER A C 1
ATOM 689 O O . SER A 1 80 ? -9.946 16.236 0.548 1.00 82.88 80 SER A O 1
ATOM 691 N N . ASP A 1 81 ? -11.576 17.370 1.620 1.00 82.94 81 ASP A N 1
ATOM 692 C CA . ASP A 1 81 ? -12.679 16.853 0.801 1.00 82.94 81 ASP A CA 1
ATOM 693 C C . ASP A 1 81 ? -12.747 17.552 -0.567 1.00 82.94 81 ASP A C 1
ATOM 695 O O . ASP A 1 81 ? -13.384 17.066 -1.500 1.00 82.94 81 ASP A O 1
ATOM 699 N N . TYR A 1 82 ? -12.084 18.704 -0.693 1.00 86.75 82 TYR A N 1
ATOM 700 C CA . TYR A 1 82 ? -11.985 19.451 -1.935 1.00 86.75 82 TYR A CA 1
ATOM 701 C C . TYR A 1 82 ? -10.748 19.023 -2.725 1.00 86.75 82 TYR A C 1
ATOM 703 O O . TYR A 1 82 ? -9.630 19.042 -2.200 1.00 86.75 82 TYR A O 1
ATOM 711 N N . VAL A 1 83 ? -10.970 18.675 -3.993 1.00 92.19 83 VAL A N 1
ATOM 712 C CA . VAL A 1 83 ? -9.936 18.315 -4.965 1.00 92.19 83 VAL A CA 1
ATOM 713 C C . VAL A 1 83 ? -10.047 19.270 -6.147 1.00 92.19 83 VAL A C 1
ATOM 715 O O . VAL A 1 83 ? -11.081 19.323 -6.811 1.00 92.19 83 VAL A O 1
ATOM 718 N N . GLU A 1 84 ? -8.982 20.021 -6.411 1.00 93.31 84 GL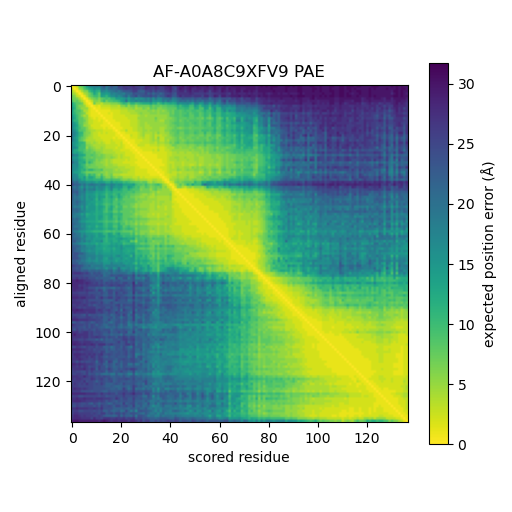U A N 1
ATOM 719 C CA . GLU A 1 84 ? -8.892 20.878 -7.592 1.00 93.31 84 GLU A CA 1
ATOM 720 C C . GLU A 1 84 ? -8.702 20.026 -8.848 1.00 93.31 84 GLU A C 1
ATOM 722 O O . GLU A 1 84 ? -7.838 19.148 -8.896 1.00 93.31 84 GLU A O 1
ATOM 727 N N . VAL A 1 85 ? -9.514 20.296 -9.869 1.00 95.12 85 VAL A N 1
ATOM 728 C CA . VAL A 1 85 ? -9.438 19.635 -11.173 1.00 95.12 85 VAL A CA 1
ATOM 729 C C . VAL A 1 85 ? -9.123 20.691 -12.221 1.00 95.12 85 VAL A C 1
ATOM 731 O O . VAL A 1 85 ? -9.772 21.733 -12.277 1.00 95.12 85 VAL A O 1
ATOM 734 N N . SER A 1 86 ? -8.129 20.411 -13.052 1.00 95.44 86 SER A N 1
ATOM 735 C CA . SER A 1 86 ? -7.748 21.233 -14.194 1.00 95.44 86 SER A CA 1
ATOM 736 C C . SER A 1 86 ? -7.621 20.365 -15.439 1.00 95.44 86 SER A C 1
ATOM 738 O O . SER A 1 86 ? -7.369 19.158 -15.353 1.00 95.44 86 SER A O 1
ATOM 740 N N . ASP A 1 87 ? -7.815 20.981 -16.602 1.00 96.62 87 ASP A N 1
ATOM 741 C CA . ASP A 1 87 ? -7.722 20.270 -17.869 1.00 96.62 87 ASP A CA 1
ATOM 742 C C . ASP A 1 87 ? -6.274 19.860 -18.146 1.00 96.62 87 ASP A C 1
ATOM 744 O O . ASP A 1 87 ? -5.337 20.663 -18.105 1.00 96.62 87 ASP A O 1
ATOM 748 N N . ALA A 1 88 ? -6.089 18.579 -18.452 1.00 95.69 88 ALA A N 1
ATOM 749 C CA . ALA A 1 88 ? -4.822 18.091 -18.964 1.00 95.69 88 ALA A CA 1
ATOM 750 C C . ALA A 1 88 ? -4.643 18.536 -20.421 1.00 95.69 88 ALA A C 1
ATOM 752 O O . ALA A 1 88 ? -5.608 18.693 -21.165 1.00 95.69 88 ALA A O 1
ATOM 753 N N . GLN A 1 89 ? -3.391 18.675 -20.860 1.00 96.50 89 GLN A N 1
ATOM 754 C CA . GLN A 1 89 ? -3.104 18.970 -22.265 1.00 96.50 89 GLN A CA 1
ATOM 755 C C . GLN A 1 89 ? -3.713 17.892 -23.182 1.00 96.50 89 GLN A C 1
ATOM 757 O O . GLN A 1 89 ? -3.505 16.694 -22.948 1.00 96.50 89 GLN A O 1
ATOM 762 N N . ASP A 1 90 ? -4.412 18.318 -24.234 1.00 95.00 90 ASP A N 1
ATOM 763 C CA . ASP A 1 90 ? -5.008 17.434 -25.238 1.00 95.00 90 ASP A CA 1
ATOM 764 C C . ASP A 1 90 ? -4.064 17.284 -26.437 1.00 95.00 90 ASP A C 1
ATOM 766 O O . ASP A 1 90 ? -4.064 18.073 -27.381 1.00 95.00 90 ASP A O 1
ATOM 770 N N . TYR A 1 91 ? -3.170 16.304 -26.341 1.00 96.62 91 TYR A N 1
ATOM 771 C CA . TYR A 1 91 ? -2.275 15.913 -27.424 1.00 96.62 91 TYR A CA 1
ATOM 772 C C . TYR A 1 91 ? -2.056 14.402 -27.402 1.00 96.62 91 TYR A C 1
ATOM 774 O O . TYR A 1 91 ? -2.239 13.736 -26.374 1.00 96.62 91 TYR A O 1
ATOM 782 N N . ASP A 1 92 ? -1.630 13.857 -28.541 1.00 96.56 92 ASP A N 1
ATOM 783 C CA . ASP A 1 92 ? -1.351 12.432 -28.655 1.00 96.56 92 ASP A CA 1
ATOM 784 C C . ASP A 1 92 ? -0.087 12.050 -27.866 1.00 96.56 92 ASP A C 1
ATOM 786 O O . ASP A 1 92 ? 1.030 12.449 -28.192 1.00 96.56 92 ASP A O 1
ATOM 790 N N . ARG A 1 93 ? -0.281 11.254 -26.810 1.00 96.69 93 ARG A N 1
ATOM 791 C CA . ARG A 1 93 ? 0.783 10.711 -25.950 1.00 96.69 93 ARG A CA 1
ATOM 792 C C . ARG A 1 93 ? 1.219 9.301 -26.355 1.00 96.69 93 ARG A C 1
ATOM 794 O O . ARG A 1 93 ? 1.935 8.642 -25.598 1.00 96.69 93 ARG A O 1
ATOM 801 N N . ARG A 1 94 ? 0.755 8.783 -27.497 1.00 97.25 94 ARG A N 1
ATOM 802 C CA . ARG A 1 94 ? 1.144 7.454 -27.980 1.00 97.25 94 ARG A CA 1
ATOM 803 C C . ARG A 1 94 ? 2.636 7.428 -28.303 1.00 97.25 94 ARG A C 1
ATOM 805 O O . ARG A 1 94 ? 3.167 8.303 -28.975 1.00 97.25 94 ARG A O 1
ATOM 812 N N . ALA A 1 95 ? 3.292 6.368 -27.851 1.00 97.31 95 ALA A N 1
ATOM 813 C CA . ALA A 1 95 ? 4.674 6.048 -28.172 1.00 97.31 95 ALA A CA 1
ATOM 814 C C . ALA A 1 95 ? 4.770 4.561 -28.528 1.00 97.31 95 ALA A C 1
ATOM 816 O O . ALA A 1 95 ? 3.993 3.746 -28.012 1.00 97.31 95 ALA A O 1
ATOM 817 N N . ASP A 1 96 ? 5.714 4.205 -29.404 1.00 97.19 96 ASP A N 1
ATOM 818 C CA . ASP A 1 96 ? 6.007 2.797 -29.675 1.00 97.19 96 ASP A CA 1
ATOM 819 C C . ASP A 1 96 ? 6.479 2.095 -28.393 1.00 97.19 96 ASP A C 1
ATOM 821 O O . ASP A 1 96 ? 7.093 2.695 -27.508 1.00 97.19 96 ASP A O 1
ATOM 825 N N . LYS A 1 97 ? 6.190 0.797 -28.302 1.00 97.44 97 LYS A N 1
ATOM 826 C CA . LYS A 1 97 ? 6.566 -0.059 -27.176 1.00 97.44 97 LYS A CA 1
ATOM 827 C C . LYS A 1 97 ? 7.571 -1.107 -27.653 1.00 97.44 97 LYS A C 1
ATOM 829 O O . LYS A 1 97 ? 7.216 -2.289 -27.732 1.00 97.44 97 LYS A O 1
ATOM 834 N N . PRO A 1 98 ? 8.822 -0.722 -27.971 1.00 97.31 98 PRO A N 1
ATOM 835 C CA . PRO A 1 98 ? 9.794 -1.617 -28.603 1.00 97.31 98 PRO A CA 1
ATOM 836 C C . PRO A 1 98 ? 10.085 -2.868 -27.762 1.00 97.31 98 PRO A C 1
ATOM 838 O O . PRO A 1 98 ? 10.315 -3.944 -28.311 1.00 97.31 98 PRO A O 1
ATOM 841 N N . TRP A 1 99 ? 9.963 -2.778 -26.432 1.00 96.88 99 TRP A N 1
ATOM 842 C CA . TRP A 1 99 ? 10.142 -3.910 -25.516 1.00 96.88 99 TRP A CA 1
ATOM 843 C C . TRP A 1 99 ? 9.160 -5.072 -25.745 1.00 96.88 99 TRP A C 1
ATOM 845 O O . TRP A 1 99 ? 9.428 -6.193 -25.312 1.00 96.88 99 TRP A O 1
ATOM 855 N N . THR A 1 100 ? 8.034 -4.838 -26.430 1.00 97.19 100 THR A N 1
ATOM 856 C CA . THR A 1 100 ? 7.050 -5.885 -26.761 1.00 97.19 100 THR A CA 1
ATOM 857 C C . THR A 1 100 ? 7.514 -6.811 -27.886 1.00 97.19 100 THR A C 1
ATOM 859 O O . THR A 1 100 ? 7.049 -7.945 -27.963 1.00 97.19 100 THR A O 1
ATOM 862 N N . ARG A 1 101 ? 8.453 -6.359 -28.727 1.00 97.50 101 ARG A N 1
ATOM 863 C CA . ARG A 1 101 ? 8.937 -7.078 -29.917 1.00 97.50 101 ARG A CA 1
ATOM 864 C C . ARG A 1 101 ? 10.309 -7.735 -29.715 1.00 97.50 101 ARG A C 1
ATOM 866 O O . ARG A 1 101 ? 10.911 -8.187 -30.680 1.00 97.50 101 ARG A O 1
ATOM 873 N N . LEU A 1 102 ? 10.799 -7.806 -28.474 1.00 97.38 102 LEU A N 1
ATOM 874 C CA . LEU A 1 102 ? 12.097 -8.406 -28.148 1.00 97.38 102 LEU A CA 1
ATOM 875 C C . LEU A 1 102 ? 12.056 -9.935 -28.227 1.00 97.38 102 LEU A C 1
ATOM 877 O O . LEU A 1 102 ? 11.311 -10.588 -27.482 1.00 97.38 102 LEU A O 1
ATOM 881 N N . THR A 1 103 ? 12.925 -10.505 -29.059 1.00 97.88 103 THR A N 1
ATOM 882 C CA . THR A 1 103 ? 13.114 -11.953 -29.170 1.00 97.88 103 THR A CA 1
ATOM 883 C C . THR A 1 103 ? 13.850 -12.524 -27.951 1.00 97.88 103 THR A C 1
ATOM 885 O O . THR A 1 103 ? 14.377 -11.801 -27.099 1.00 97.88 103 THR A O 1
ATOM 888 N N . ALA A 1 104 ? 13.896 -13.855 -27.835 1.00 97.62 104 ALA A N 1
ATOM 889 C CA . ALA A 1 104 ? 14.679 -14.517 -26.789 1.00 97.62 104 ALA A CA 1
ATOM 890 C C . ALA A 1 104 ? 16.185 -14.217 -26.916 1.00 97.62 104 ALA A C 1
ATOM 892 O O . ALA A 1 104 ? 1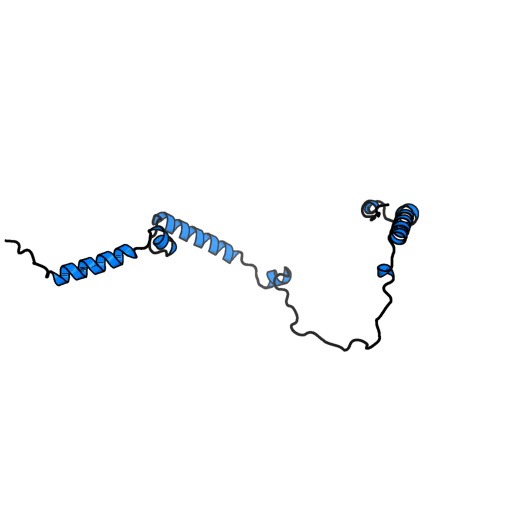6.854 -14.038 -25.896 1.00 97.62 104 ALA A O 1
ATOM 893 N N . ALA A 1 105 ? 16.685 -14.115 -28.153 1.00 97.69 105 ALA A N 1
ATOM 894 C CA . ALA A 1 105 ? 18.068 -13.759 -28.451 1.00 97.69 105 ALA A CA 1
ATOM 895 C C . ALA A 1 105 ? 18.372 -12.311 -28.044 1.00 97.69 105 ALA A C 1
ATOM 897 O O . ALA A 1 105 ? 19.338 -12.087 -27.319 1.00 97.69 105 ALA A O 1
ATOM 898 N N . ASP A 1 106 ? 17.498 -11.357 -28.387 1.00 97.81 106 ASP A N 1
ATOM 899 C CA . ASP A 1 106 ? 17.667 -9.947 -27.996 1.00 97.81 106 ASP A CA 1
ATOM 900 C C . ASP A 1 106 ? 17.723 -9.807 -26.477 1.00 97.81 106 ASP A C 1
ATOM 902 O O . ASP A 1 106 ? 18.597 -9.149 -25.922 1.00 97.81 106 ASP A O 1
ATOM 906 N N . LYS A 1 107 ? 16.823 -10.497 -25.767 1.00 98.00 107 LYS A N 1
ATOM 907 C CA . LYS A 1 107 ? 16.823 -10.492 -24.300 1.00 98.00 107 LYS A CA 1
ATOM 908 C C . LYS A 1 107 ? 18.103 -11.095 -23.730 1.00 98.00 107 LYS A C 1
ATOM 910 O O . LYS A 1 107 ? 18.532 -10.651 -22.672 1.00 98.00 107 LYS A O 1
ATOM 915 N N . ALA A 1 108 ? 18.672 -12.126 -24.354 1.00 97.69 108 ALA A N 1
ATOM 916 C CA . ALA A 1 108 ? 19.937 -12.712 -23.910 1.00 97.69 108 ALA A CA 1
ATOM 917 C C . ALA A 1 108 ? 21.109 -11.746 -24.130 1.00 97.69 108 ALA A C 1
ATOM 919 O O . ALA A 1 108 ? 21.892 -11.530 -23.206 1.00 97.69 108 ALA A O 1
ATOM 920 N N . ALA A 1 109 ? 21.166 -11.099 -25.296 1.00 97.69 109 ALA A N 1
ATOM 921 C CA . ALA A 1 109 ? 22.158 -10.073 -25.601 1.00 97.69 109 ALA A CA 1
ATOM 922 C C . ALA A 1 109 ? 22.083 -8.899 -24.609 1.00 97.69 109 ALA A C 1
ATOM 924 O O . ALA A 1 109 ? 23.084 -8.577 -23.976 1.00 97.69 109 ALA A O 1
ATOM 925 N N . ILE A 1 110 ? 20.883 -8.360 -24.368 1.00 97.88 110 ILE A N 1
ATOM 926 C CA . ILE A 1 110 ? 20.656 -7.258 -23.418 1.00 97.88 110 ILE A CA 1
ATOM 927 C C . ILE A 1 110 ? 21.061 -7.654 -21.990 1.00 97.88 110 ILE A C 1
ATOM 929 O O . ILE A 1 110 ? 21.647 -6.855 -21.267 1.00 97.88 110 ILE A O 1
ATOM 933 N N . ARG A 1 111 ? 20.766 -8.885 -21.540 1.00 98.31 111 ARG A N 1
ATOM 934 C CA . ARG A 1 111 ? 21.181 -9.340 -20.197 1.00 98.31 111 ARG A CA 1
ATOM 935 C C . ARG A 1 111 ? 22.699 -9.386 -20.058 1.00 98.31 111 ARG A C 1
ATOM 937 O O . ARG A 1 111 ? 23.204 -8.988 -19.011 1.00 98.31 111 ARG A O 1
ATOM 944 N N . LYS A 1 112 ? 23.394 -9.872 -21.090 1.00 97.88 112 LYS A N 1
ATOM 945 C CA . LYS A 1 112 ? 24.856 -9.913 -21.126 1.00 97.88 112 LYS A CA 1
ATOM 946 C C . LYS A 1 112 ? 25.433 -8.498 -21.070 1.00 97.88 112 LYS A C 1
ATOM 948 O O . LYS A 1 112 ? 26.183 -8.199 -20.151 1.00 97.88 112 LYS A O 1
ATOM 953 N N . GLU A 1 113 ? 24.985 -7.625 -21.966 1.00 98.00 113 GLU A N 1
ATOM 954 C CA . GLU A 1 113 ? 25.417 -6.225 -22.038 1.00 98.00 113 GLU A CA 1
ATOM 955 C C . GLU A 1 113 ? 25.196 -5.483 -20.710 1.00 98.00 113 GLU A C 1
ATOM 957 O O . GLU A 1 113 ? 26.106 -4.846 -20.188 1.00 98.00 113 GLU A O 1
ATOM 962 N N . LEU A 1 114 ? 24.017 -5.635 -20.094 1.00 98.19 114 LEU A N 1
ATOM 963 C CA . LEU A 1 114 ? 23.720 -5.006 -18.805 1.00 98.19 114 LEU A CA 1
ATOM 964 C C . LEU A 1 114 ? 24.596 -5.530 -17.667 1.00 98.19 114 LEU A C 1
ATOM 966 O O . LEU A 1 114 ? 24.889 -4.774 -16.744 1.00 98.19 114 LEU A O 1
ATOM 970 N N . ASN A 1 115 ? 24.963 -6.811 -17.672 1.00 97.94 115 ASN A N 1
ATOM 971 C CA . ASN A 1 115 ? 25.871 -7.349 -16.664 1.00 97.94 115 ASN A CA 1
ATOM 972 C C . ASN A 1 115 ? 27.288 -6.808 -16.857 1.00 97.94 115 ASN A C 1
ATOM 974 O O . ASN A 1 115 ? 27.889 -6.370 -15.880 1.00 97.94 115 ASN A O 1
ATOM 978 N N . ASP A 1 116 ? 27.772 -6.778 -18.099 1.00 97.81 116 ASP A N 1
ATOM 979 C CA . ASP A 1 116 ? 29.098 -6.260 -18.439 1.00 97.81 116 ASP A CA 1
ATOM 980 C C . ASP A 1 116 ? 29.219 -4.775 -18.046 1.00 97.81 116 ASP A C 1
ATOM 982 O O . ASP A 1 116 ? 30.171 -4.394 -17.362 1.00 97.81 116 ASP A O 1
ATOM 986 N N . PHE A 1 117 ? 28.203 -3.961 -18.358 1.00 98.19 117 PHE A N 1
ATOM 987 C CA . PHE A 1 117 ? 28.128 -2.556 -17.944 1.00 98.19 117 PHE A CA 1
ATOM 988 C C . PHE A 1 117 ? 28.143 -2.397 -16.415 1.00 98.19 117 PHE A C 1
ATOM 990 O O . PHE A 1 117 ? 28.911 -1.608 -15.866 1.00 98.19 117 PHE A O 1
ATOM 997 N N . LYS A 1 118 ? 27.321 -3.175 -15.698 1.00 97.62 118 LYS A N 1
ATOM 998 C CA . LYS A 1 118 ? 27.208 -3.094 -14.229 1.00 97.62 118 LYS A CA 1
ATOM 999 C C . LYS A 1 118 ? 28.474 -3.521 -13.496 1.00 97.62 118 LYS A C 1
ATOM 1001 O O . LYS A 1 118 ? 28.696 -3.070 -12.377 1.00 97.62 118 LYS A O 1
ATOM 1006 N N . SER A 1 119 ? 29.253 -4.421 -14.089 1.00 95.00 119 SER A N 1
ATOM 1007 C CA . SER A 1 119 ? 30.499 -4.910 -13.505 1.00 95.00 119 SER A CA 1
ATOM 1008 C C . SER A 1 119 ? 31.681 -3.984 -13.771 1.00 95.00 119 SER A C 1
ATOM 1010 O O . SER A 1 119 ? 32.546 -3.879 -12.905 1.00 95.00 119 SER A O 1
ATOM 1012 N N . ASN A 1 120 ? 31.728 -3.337 -14.941 1.00 95.94 120 ASN A N 1
ATOM 1013 C CA . ASN A 1 120 ? 32.947 -2.677 -15.416 1.00 95.94 120 ASN A CA 1
ATOM 1014 C C . ASN A 1 120 ? 32.844 -1.151 -15.535 1.00 95.94 120 ASN A C 1
ATOM 1016 O O . ASN A 1 120 ? 33.865 -0.479 -15.432 1.00 95.94 120 ASN A O 1
ATOM 1020 N N . GLU A 1 121 ? 31.648 -0.599 -15.755 1.00 97.94 121 GLU A N 1
ATOM 1021 C CA . GLU A 1 121 ? 31.471 0.824 -16.091 1.00 97.94 121 GLU A CA 1
ATOM 1022 C C . GLU A 1 121 ? 30.591 1.574 -15.087 1.00 97.94 121 GLU A C 1
ATOM 1024 O O . GLU A 1 121 ? 30.833 2.742 -14.792 1.00 97.94 121 GLU A O 1
ATOM 1029 N N . MET A 1 122 ? 29.566 0.917 -14.542 1.00 97.75 122 MET A N 1
ATOM 1030 C CA . MET A 1 122 ? 28.625 1.561 -13.632 1.00 97.75 122 MET A CA 1
ATOM 1031 C C . MET A 1 122 ? 29.268 1.821 -12.266 1.00 97.75 122 MET A C 1
ATOM 1033 O O . MET A 1 122 ? 29.504 0.894 -11.488 1.00 97.75 122 MET A O 1
ATOM 1037 N N . GLU A 1 123 ? 29.496 3.092 -11.940 1.00 97.06 123 GLU A N 1
ATOM 1038 C CA . GLU A 1 123 ? 30.003 3.474 -10.626 1.00 97.06 123 GLU A CA 1
ATOM 1039 C C . GLU A 1 123 ? 28.952 3.202 -9.539 1.00 97.06 123 GLU A C 1
ATOM 1041 O O . GLU A 1 123 ? 27.820 3.689 -9.583 1.00 97.06 123 GLU A O 1
ATOM 1046 N N . VAL A 1 124 ? 29.337 2.408 -8.540 1.00 96.94 124 VAL A N 1
ATOM 1047 C CA . VAL A 1 124 ? 28.514 2.102 -7.367 1.00 96.94 124 VAL A CA 1
ATOM 1048 C C . VAL A 1 124 ? 29.385 2.222 -6.130 1.00 96.94 124 VAL A C 1
ATOM 1050 O O . VAL A 1 124 ? 30.461 1.622 -6.060 1.00 96.94 124 VAL A O 1
ATOM 1053 N N . HIS A 1 125 ? 28.895 2.963 -5.136 1.00 98.19 125 HIS A N 1
ATOM 1054 C CA . HIS A 1 125 ? 29.566 3.094 -3.848 1.00 98.19 125 HIS A CA 1
ATOM 1055 C C . HIS A 1 125 ? 29.839 1.715 -3.230 1.00 98.19 125 HIS A C 1
ATOM 1057 O O . HIS A 1 125 ? 28.966 0.843 -3.254 1.00 98.19 125 HIS A O 1
ATOM 1063 N N . GLU A 1 126 ? 31.015 1.530 -2.623 1.00 96.00 126 GLU A N 1
ATOM 1064 C CA . GLU A 1 126 ? 31.493 0.226 -2.138 1.00 96.00 126 GLU A CA 1
ATOM 1065 C C . GLU A 1 126 ? 30.465 -0.480 -1.238 1.00 96.00 126 GLU A C 1
ATOM 1067 O O . GLU A 1 126 ? 30.121 -1.640 -1.458 1.00 96.00 126 GLU A O 1
ATOM 1072 N N . SER A 1 127 ? 29.875 0.251 -0.284 1.00 97.75 127 SER A N 1
ATOM 1073 C CA . SER A 1 127 ? 28.867 -0.298 0.635 1.00 97.75 127 SER A CA 1
ATOM 1074 C C . SER A 1 127 ? 27.574 -0.744 -0.051 1.00 97.75 127 SER A C 1
ATOM 1076 O O . SER A 1 127 ? 26.837 -1.542 0.516 1.00 97.75 127 SER A O 1
ATOM 1078 N N . SER A 1 128 ? 27.285 -0.247 -1.255 1.00 98.00 128 SER A N 1
ATOM 1079 C CA . SER A 1 128 ? 26.042 -0.496 -1.994 1.00 98.00 128 SER A CA 1
ATOM 1080 C C . SER A 1 128 ? 26.209 -1.494 -3.139 1.00 98.00 128 SER A C 1
ATOM 1082 O O . SER A 1 128 ? 25.220 -1.855 -3.770 1.00 98.00 128 SER A O 1
ATOM 1084 N N . ARG A 1 129 ? 27.423 -2.005 -3.395 1.00 95.94 129 ARG A N 1
ATOM 1085 C CA . ARG A 1 129 ? 27.685 -2.960 -4.490 1.00 95.94 129 ARG A CA 1
ATOM 1086 C C . ARG A 1 129 ? 26.828 -4.225 -4.423 1.00 95.94 129 ARG A C 1
ATOM 1088 O O . ARG A 1 129 ? 26.448 -4.767 -5.455 1.00 95.94 129 ARG A O 1
ATOM 1095 N N . HIS A 1 130 ? 26.465 -4.666 -3.221 1.00 96.31 130 HIS A N 1
ATOM 1096 C CA . HIS A 1 130 ? 25.588 -5.821 -3.011 1.00 96.31 130 HIS A CA 1
ATOM 1097 C C . HIS A 1 130 ? 24.142 -5.605 -3.509 1.00 96.31 130 HIS A C 1
ATOM 1099 O O . HIS A 1 130 ? 23.402 -6.573 -3.667 1.00 96.31 130 HIS A O 1
ATOM 1105 N N . LEU A 1 131 ? 23.736 -4.356 -3.772 1.00 97.31 131 LEU A N 1
ATOM 1106 C CA . LEU A 1 131 ? 22.425 -4.001 -4.328 1.00 97.31 131 LEU A CA 1
ATOM 1107 C C . LEU A 1 131 ? 22.408 -4.020 -5.864 1.00 97.31 131 LEU A C 1
ATOM 1109 O O . LEU A 1 131 ? 21.336 -3.933 -6.468 1.00 97.31 131 LEU A O 1
ATOM 1113 N N . THR A 1 132 ? 23.571 -4.138 -6.513 1.00 97.50 132 THR A N 1
ATOM 1114 C CA . THR A 1 132 ? 23.669 -4.174 -7.973 1.00 97.50 132 THR A CA 1
ATOM 1115 C C . THR A 1 132 ? 22.915 -5.384 -8.525 1.00 97.50 132 THR A C 1
ATOM 1117 O O . THR A 1 132 ? 23.292 -6.541 -8.333 1.00 97.50 132 THR A O 1
ATOM 1120 N N . ARG A 1 133 ? 21.815 -5.126 -9.242 1.00 97.88 133 ARG A N 1
ATOM 1121 C CA . ARG A 1 133 ? 20.962 -6.181 -9.802 1.00 97.88 133 ARG A CA 1
ATOM 1122 C C . ARG A 1 133 ? 21.585 -6.759 -11.072 1.00 97.88 133 ARG A C 1
ATOM 1124 O O . ARG A 1 133 ? 21.369 -6.221 -12.158 1.00 97.88 133 ARG A O 1
ATOM 1131 N N . PHE A 1 134 ? 22.237 -7.912 -10.967 1.00 97.56 134 PHE A N 1
ATOM 1132 C CA . PHE A 1 134 ? 22.704 -8.702 -12.117 1.00 97.56 134 PHE A CA 1
ATOM 1133 C C . PHE A 1 134 ? 21.611 -9.591 -12.708 1.00 97.56 134 PHE A C 1
ATOM 1135 O O . PHE A 1 134 ? 20.747 -10.073 -11.984 1.00 97.56 134 PHE A O 1
ATOM 1142 N N . HIS A 1 135 ? 21.634 -9.826 -14.015 1.00 97.56 135 HIS A N 1
ATOM 1143 C CA . HIS A 1 135 ? 20.707 -10.694 -14.738 1.00 97.56 135 HIS A CA 1
ATOM 1144 C C . HIS A 1 135 ? 21.295 -12.098 -14.934 1.00 97.56 135 HIS A C 1
ATOM 1146 O O . HIS A 1 135 ? 22.509 -12.278 -14.940 1.00 97.56 135 HIS A O 1
ATOM 1152 N N . ARG A 1 136 ? 20.436 -13.110 -15.100 1.00 94.31 136 ARG A N 1
ATOM 1153 C CA . ARG A 1 136 ? 20.894 -14.463 -15.456 1.00 94.31 136 ARG A CA 1
ATOM 1154 C C . ARG A 1 136 ? 21.435 -14.479 -16.895 1.00 94.31 136 ARG A C 1
ATOM 1156 O O . ARG A 1 136 ? 20.842 -13.777 -17.719 1.00 94.31 136 ARG A O 1
ATOM 1163 N N . PRO A 1 137 ? 22.489 -15.260 -17.192 1.00 83.69 137 PRO A N 1
ATOM 1164 C CA . PRO A 1 137 ? 22.901 -15.538 -18.568 1.00 83.69 137 PRO A CA 1
ATOM 1165 C C . PRO A 1 137 ? 21.720 -16.036 -19.415 1.00 83.69 137 PRO A C 1
ATOM 1167 O O . PRO A 1 137 ? 20.924 -16.854 -18.903 1.00 83.69 137 PRO A O 1
#

Secondary structure (DSSP, 8-state):
--------HHHHHHHHHHHHHHHHTPPPHHHHHHTTSS--S-HHHHHHHHHHHHHHHHHHHHTPPPHHHHHHTTTTPPPPS-----PPP-S------GGGG--HHHHHHHHHHHHHHHHHT----GGGGGG--PPP-

Sequence (137 aa):
MEGRKHLSLNYIYHKRRTSNMRLSQRPTAEELEQRNILKPRNEQEEIEEKREIKRRLSRKLSQRPTVEELRQAKILIQFSDYVEVSDAQDYDRRADKPWT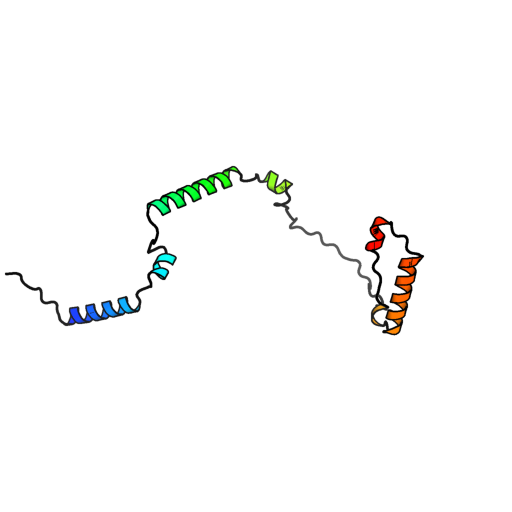RLTAADKAAIRKELNDFKSNEMEVHESSRHLTRFHRP

Nearest PDB structures (foldseek):
  6zei-assembly2_D  TM=9.722E-01  e=2.031E-08  Homo sapiens
  6zeg-assembly1_C  TM=9.558E-01  e=4.013E-08  Homo sapiens
  6zee-assembly1_W  TM=8.840E-01  e=1.445E-08  Homo sapiens

Solvent-accessible surface area (backbone atoms only — not comparable to full-atom values): 8939 Å² total; per-residue (Å²): 135,87,78,80,82,81,74,53,70,67,56,53,50,51,54,51,53,54,49,52,57,51,61,78,66,54,76,52,71,66,62,33,37,77,67,67,73,41,73,93,69,54,72,69,57,53,51,51,51,53,50,50,52,50,53,54,47,53,54,53,63,75,66,55,79,52,73,65,58,35,41,75,70,58,72,59,69,80,77,75,91,75,77,92,84,78,88,73,86,91,68,89,80,82,72,88,63,71,83,79,74,60,48,75,65,53,53,47,52,52,30,49,53,55,36,54,40,57,75,75,68,54,87,65,60,79,93,51,51,88,70,62,84,73,61,74,128

InterPro domains:
  IPR004018 RPEL repeat [PF02755] (21-40)
  IPR004018 RPEL repeat [PF02755] (57-76)
  IPR004018 RPEL repeat [PS51073] (17-42)
  IPR004018 RPEL repeat [SM00707] (17-42)
  IPR004018 RPEL repeat [SM00707] (55-80)

Organism: Sander lucioperca (NCBI:txid283035)

Foldseek 3Di:
DDDDDDDDPVVVVVVVVVVVVCVVPPDDPVVCVVVVNDPPDDPVVVVVVVVVVVVVVVVCVVPPDDPVVCVVVVVPDDDDPDDDDDDDDDDDPDDDDVVVVQDPVNVVVVLVVLQCCLVPPDDDDPVCNVVRDHDDD